Protein AF-A0A0F7PIZ5-F1 (afdb_monomer)

Foldseek 3Di:
DDDDDDDPVVVVVLVVVCVVVVHDSVVSVVVVVVVVVVVVVVVVVVVVCVVPDPVDDDPPVVVCVVCQQDDPPVRHRPDDDD

Solvent-accessible surface area (backbone atoms only — not comparable to full-atom values): 5139 Å² total; per-residue (Å²): 139,86,87,81,92,67,58,70,69,57,49,53,51,43,47,50,53,15,58,78,68,76,48,53,49,66,58,49,51,52,48,54,52,49,56,53,51,53,53,52,49,54,49,52,51,52,52,51,52,58,74,68,56,85,78,80,80,78,61,69,69,59,55,50,61,70,57,61,80,37,50,47,101,84,66,48,62,76,67,80,84,133

Mean predicted aligned error: 9.81 Å

Radi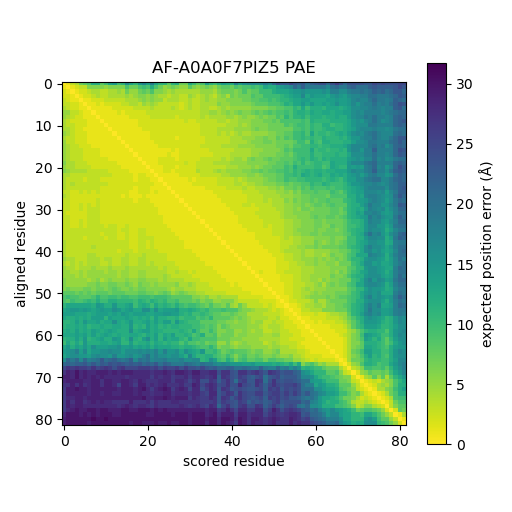us of gyration: 23.41 Å; Cα contacts (8 Å, |Δi|>4): 24; chains: 1; bounding box: 61×22×47 Å

Structure (mmCIF, N/CA/C/O backbone):
data_AF-A0A0F7PIZ5-F1
#
_entry.id   AF-A0A0F7PIZ5-F1
#
loop_
_atom_site.group_PDB
_atom_site.id
_atom_site.type_symbol
_atom_site.label_atom_id
_atom_site.label_alt_id
_atom_site.label_comp_id
_atom_site.label_asym_id
_atom_site.label_entity_id
_atom_site.label_seq_id
_atom_site.pdbx_PDB_ins_code
_atom_site.Cartn_x
_atom_site.Cartn_y
_atom_site.Cartn_z
_atom_site.occupancy
_atom_site.B_iso_or_equiv
_atom_site.auth_seq_id
_atom_site.auth_comp_id
_atom_site.auth_asym_id
_atom_site.auth_atom_id
_atom_site.pdbx_PDB_model_num
ATOM 1 N N . MET A 1 1 ? -12.380 16.806 9.109 1.00 67.81 1 MET A N 1
ATOM 2 C CA . MET A 1 1 ? -13.049 15.669 9.772 1.00 67.81 1 MET A CA 1
ATOM 3 C C . MET A 1 1 ? -14.009 15.065 8.765 1.00 67.81 1 MET A C 1
ATOM 5 O O . MET A 1 1 ? -14.905 15.770 8.320 1.00 67.81 1 MET A O 1
ATOM 9 N N . ILE A 1 2 ? -13.756 13.831 8.333 1.00 81.19 2 ILE A N 1
ATOM 10 C CA . ILE A 1 2 ? -14.654 13.069 7.454 1.00 81.19 2 ILE A CA 1
ATOM 11 C C . ILE A 1 2 ? -15.410 12.089 8.352 1.00 81.19 2 ILE A C 1
ATOM 13 O O . ILE A 1 2 ? -14.816 11.533 9.271 1.00 81.19 2 ILE A O 1
ATOM 17 N N . THR A 1 3 ? -16.710 11.915 8.119 1.00 87.19 3 THR A N 1
ATOM 18 C CA . THR A 1 3 ? -17.512 10.891 8.804 1.00 87.19 3 THR A CA 1
ATOM 19 C C . THR A 1 3 ? -17.758 9.755 7.824 1.00 87.19 3 THR A C 1
ATOM 21 O O . THR A 1 3 ? -18.194 10.010 6.703 1.00 87.19 3 THR A O 1
ATOM 24 N N . LEU A 1 4 ? -17.450 8.527 8.235 1.00 85.62 4 LEU A N 1
ATOM 25 C CA . LEU A 1 4 ? -17.669 7.318 7.449 1.00 85.62 4 LEU A CA 1
ATOM 26 C C . LEU A 1 4 ? -18.801 6.526 8.092 1.00 85.62 4 LEU A C 1
ATOM 28 O O . LEU A 1 4 ? -18.754 6.254 9.290 1.00 85.62 4 LEU A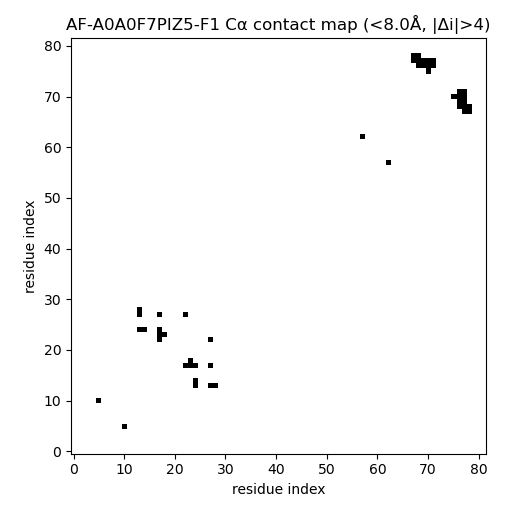 O 1
ATOM 32 N N . ASP A 1 5 ? -19.801 6.167 7.295 1.00 92.38 5 ASP A N 1
ATOM 33 C CA . ASP A 1 5 ? -20.832 5.227 7.719 1.00 92.38 5 ASP A CA 1
ATOM 34 C C . ASP A 1 5 ? -20.354 3.815 7.373 1.00 92.38 5 ASP A C 1
ATOM 36 O O . ASP A 1 5 ? -20.191 3.474 6.197 1.00 92.38 5 ASP A O 1
ATOM 40 N N . LEU A 1 6 ? -20.026 3.032 8.402 1.00 90.50 6 LEU A N 1
ATOM 41 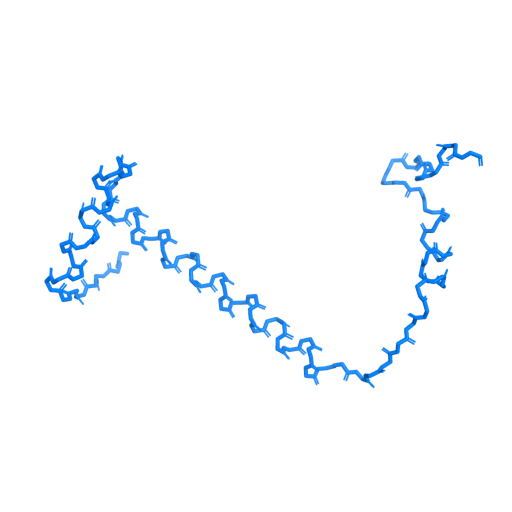C CA . LEU A 1 6 ? -19.450 1.702 8.245 1.00 90.50 6 LEU A CA 1
ATOM 42 C C . LEU A 1 6 ? -20.497 0.630 8.565 1.00 90.50 6 LEU A C 1
ATOM 44 O O . LEU A 1 6 ? -21.198 0.726 9.576 1.00 90.50 6 LEU A O 1
ATOM 48 N N . PRO A 1 7 ? -20.564 -0.447 7.766 1.00 96.38 7 PRO A N 1
ATOM 49 C CA . PRO A 1 7 ? -21.263 -1.660 8.162 1.00 96.38 7 PRO A CA 1
ATOM 50 C C . PRO A 1 7 ? -20.792 -2.162 9.538 1.00 96.38 7 PRO A C 1
ATOM 52 O O . PRO A 1 7 ? -19.606 -2.089 9.870 1.00 96.38 7 PRO A O 1
ATOM 55 N N . LYS A 1 8 ? -21.719 -2.687 10.353 1.00 94.88 8 LYS A N 1
ATOM 56 C CA . LYS A 1 8 ? -21.437 -3.097 11.746 1.00 94.88 8 LYS A CA 1
ATOM 57 C C . LYS A 1 8 ? -20.328 -4.140 11.867 1.00 94.88 8 LYS A C 1
ATOM 59 O O . LYS A 1 8 ? -19.578 -4.136 12.837 1.00 94.88 8 LYS A O 1
ATOM 64 N N . ASP A 1 9 ? -20.265 -5.063 10.922 1.00 96.00 9 ASP A N 1
ATOM 65 C CA . ASP A 1 9 ? -19.227 -6.086 10.829 1.00 96.00 9 ASP A CA 1
ATOM 66 C C . ASP A 1 9 ? -17.848 -5.466 10.579 1.00 96.00 9 ASP A C 1
ATOM 68 O O . ASP A 1 9 ? -16.875 -5.854 11.226 1.00 96.00 9 ASP A O 1
ATOM 72 N N . LEU A 1 10 ? -17.774 -4.454 9.713 1.00 94.25 10 LEU A N 1
ATOM 73 C CA . LEU A 1 10 ? -16.535 -3.736 9.438 1.00 94.25 10 LEU A CA 1
ATOM 74 C C . LEU A 1 10 ? -16.084 -2.890 10.634 1.00 94.25 10 LEU A C 1
ATOM 76 O O . LEU A 1 10 ? -14.897 -2.873 10.955 1.00 94.25 10 LEU A O 1
ATOM 80 N N . GLU A 1 11 ? -17.017 -2.244 11.335 1.00 94.50 11 GLU A N 1
ATOM 81 C CA . GLU A 1 11 ? -16.702 -1.502 12.561 1.00 94.50 11 GLU A CA 1
ATOM 82 C C . GLU A 1 11 ? -16.140 -2.430 13.652 1.00 94.50 11 GLU A C 1
ATOM 84 O O . GLU A 1 11 ? -15.126 -2.113 14.274 1.00 94.50 11 GLU A O 1
ATOM 89 N N . GLN A 1 12 ? -16.739 -3.611 13.845 1.00 95.75 12 GLN A N 1
ATOM 90 C CA . GLN A 1 12 ? -16.235 -4.617 14.789 1.00 95.75 12 GLN A CA 1
ATOM 91 C C . GLN A 1 12 ? -14.852 -5.138 14.399 1.00 95.75 12 GLN A C 1
ATOM 93 O O . GLN A 1 12 ? -14.004 -5.365 15.265 1.00 95.75 12 GLN A O 1
ATOM 98 N N . LEU A 1 13 ? -14.621 -5.338 13.102 1.00 95.81 13 LEU A N 1
ATOM 99 C CA . LEU A 1 13 ? -13.337 -5.789 12.588 1.00 95.81 13 LEU A CA 1
ATOM 100 C C . LEU A 1 13 ? -12.241 -4.749 12.849 1.00 95.81 13 LEU A C 1
ATOM 102 O O . LEU A 1 13 ? -11.167 -5.102 13.337 1.00 95.81 13 LEU A O 1
ATOM 106 N N . LEU A 1 14 ? -12.538 -3.479 12.566 1.00 95.44 14 LEU A N 1
ATOM 107 C CA . LEU A 1 14 ? -11.638 -2.356 12.801 1.00 95.44 14 LEU A CA 1
ATOM 108 C C . LEU A 1 14 ? -11.314 -2.210 14.293 1.00 95.44 14 LEU A C 1
ATOM 110 O O . LEU A 1 14 ? -10.146 -2.093 14.650 1.00 95.44 14 LEU A O 1
ATOM 114 N N . ASP A 1 15 ? -12.323 -2.283 15.165 1.00 95.56 15 ASP A N 1
ATOM 115 C CA . ASP A 1 15 ? -12.144 -2.209 16.620 1.00 95.56 15 ASP A CA 1
ATOM 116 C C . ASP A 1 15 ? -11.285 -3.365 17.157 1.00 95.56 15 ASP A C 1
ATOM 118 O O . ASP A 1 15 ? -10.394 -3.153 17.981 1.00 95.56 15 ASP A O 1
ATOM 122 N N . ARG A 1 16 ? -11.497 -4.592 16.661 1.00 97.56 16 ARG A N 1
ATOM 123 C CA . ARG A 1 16 ? -10.679 -5.752 17.044 1.00 97.56 16 ARG A CA 1
ATOM 124 C C . ARG A 1 16 ? -9.213 -5.548 16.672 1.00 97.56 16 ARG A C 1
ATOM 126 O O . ARG A 1 16 ? -8.348 -5.691 17.528 1.00 97.56 16 ARG A O 1
ATOM 133 N N . PHE A 1 17 ? -8.933 -5.188 15.421 1.00 97.00 17 PHE A N 1
ATOM 134 C CA . PHE A 1 17 ? -7.554 -4.998 14.972 1.00 97.00 17 PHE A CA 1
ATOM 135 C C . PHE A 1 17 ? -6.876 -3.803 15.641 1.00 97.00 17 PHE A C 1
ATOM 137 O O . PHE A 1 17 ? -5.696 -3.882 15.970 1.00 97.00 17 PHE A O 1
ATOM 144 N N . ALA A 1 18 ? -7.612 -2.720 15.892 1.00 97.00 18 ALA A N 1
ATOM 145 C CA . ALA A 1 18 ? -7.093 -1.571 16.623 1.00 97.00 18 ALA A CA 1
ATOM 146 C C . ALA A 1 18 ? -6.644 -1.973 18.039 1.00 97.00 18 ALA A C 1
ATOM 148 O O . ALA A 1 18 ? -5.543 -1.617 18.459 1.00 97.00 18 ALA A O 1
ATOM 149 N N . LYS A 1 19 ? -7.442 -2.798 18.735 1.00 97.06 19 LYS A N 1
ATOM 150 C CA . LYS A 1 19 ? -7.084 -3.357 20.050 1.00 97.06 19 LYS A CA 1
ATOM 151 C C . LYS A 1 19 ? -5.857 -4.256 19.993 1.00 97.06 19 LYS A C 1
ATOM 153 O O . LYS A 1 19 ? -4.965 -4.084 20.819 1.00 97.06 19 LYS A O 1
ATOM 158 N N . ASP A 1 20 ? -5.797 -5.169 19.026 1.00 97.50 20 ASP A N 1
ATOM 159 C CA . ASP A 1 20 ? -4.665 -6.092 18.871 1.00 97.50 20 ASP A CA 1
ATOM 160 C C . ASP A 1 20 ? -3.347 -5.339 18.607 1.00 97.50 20 ASP A C 1
ATOM 162 O O . ASP A 1 20 ? -2.283 -5.756 19.061 1.00 97.50 20 ASP A O 1
ATOM 166 N N . LEU A 1 21 ? -3.424 -4.202 17.908 1.00 96.06 21 LEU A N 1
ATOM 167 C CA . LEU A 1 21 ? -2.286 -3.339 17.580 1.00 96.06 21 LEU A CA 1
ATOM 168 C C . LEU A 1 21 ? -2.000 -2.257 18.635 1.00 96.06 21 LEU A C 1
ATOM 170 O O . LEU A 1 21 ? -0.988 -1.565 18.532 1.00 96.06 21 LEU A O 1
ATOM 174 N N . GLY A 1 22 ? -2.868 -2.093 19.637 1.00 97.44 22 GLY A N 1
ATOM 175 C CA . GLY A 1 22 ? -2.723 -1.076 20.680 1.00 97.44 22 GLY A CA 1
ATOM 176 C C . GLY A 1 22 ? -2.865 0.370 20.186 1.00 97.44 22 GLY A C 1
ATOM 177 O O . GLY A 1 22 ? -2.273 1.270 20.778 1.00 97.44 22 GLY A O 1
ATOM 178 N N . ILE A 1 23 ? -3.625 0.601 19.113 1.00 97.19 23 ILE A N 1
ATOM 179 C CA . ILE A 1 23 ? -3.856 1.930 18.516 1.00 97.19 23 ILE A CA 1
ATOM 180 C C . ILE A 1 23 ? -5.349 2.277 18.487 1.00 97.19 23 ILE A C 1
ATOM 182 O O . ILE A 1 23 ? -6.200 1.423 18.736 1.00 97.19 23 ILE A O 1
ATOM 186 N N . SER A 1 24 ? -5.688 3.537 18.197 1.00 95.88 24 SER A N 1
ATOM 187 C CA . SER A 1 24 ? -7.091 3.932 18.028 1.00 95.88 24 SER A CA 1
ATOM 188 C C . SER A 1 24 ? -7.665 3.401 16.709 1.00 95.88 24 SER A C 1
ATOM 190 O O . SER A 1 24 ? -6.943 3.168 15.735 1.00 95.88 24 SER A O 1
ATOM 192 N N . LYS A 1 25 ? -8.988 3.214 16.663 1.00 92.44 25 LYS A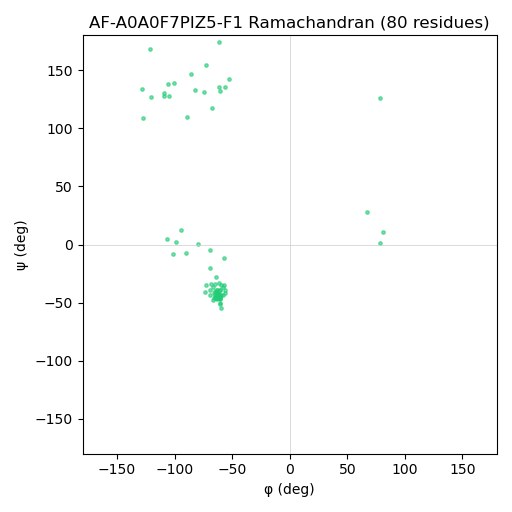 N 1
ATOM 193 C CA . LYS A 1 25 ? -9.684 2.793 15.438 1.00 92.44 25 LYS A CA 1
ATOM 194 C C . LYS A 1 25 ? -9.582 3.859 14.346 1.00 92.44 25 LYS A C 1
ATOM 196 O O . LYS A 1 25 ? -9.478 3.519 13.171 1.00 92.44 25 LYS A O 1
ATOM 201 N N . GLU A 1 26 ? -9.570 5.133 14.733 1.00 92.38 26 GLU A N 1
ATOM 202 C CA . GLU A 1 26 ? -9.402 6.271 13.836 1.00 92.38 26 GLU A CA 1
ATOM 203 C C . GLU A 1 26 ? -8.012 6.271 13.192 1.00 92.38 26 GLU A C 1
ATOM 205 O O . GLU A 1 26 ? -7.913 6.428 11.976 1.00 92.38 26 GLU A O 1
ATOM 210 N N . ASP A 1 27 ? -6.955 6.025 13.973 1.00 94.81 27 ASP A N 1
ATOM 211 C CA . ASP A 1 27 ? -5.583 5.951 13.455 1.00 94.81 27 ASP A CA 1
ATOM 212 C C . ASP A 1 27 ? -5.406 4.756 12.518 1.00 94.81 27 ASP A C 1
ATOM 214 O O . ASP A 1 27 ? -4.794 4.881 11.455 1.00 94.81 27 ASP A O 1
ATOM 218 N N . LEU A 1 28 ? -5.978 3.601 12.878 1.00 95.31 28 LEU A N 1
ATOM 219 C CA . LEU A 1 28 ? -5.945 2.416 12.026 1.00 95.31 28 LEU A CA 1
ATOM 220 C C . LEU A 1 28 ? -6.677 2.661 10.699 1.00 95.31 28 LEU A C 1
ATOM 222 O O . LEU A 1 28 ? -6.151 2.319 9.640 1.00 95.31 28 LEU A O 1
ATOM 226 N N . ALA A 1 29 ? -7.864 3.273 10.741 1.00 94.25 29 ALA A N 1
ATOM 227 C CA . ALA A 1 29 ? -8.626 3.604 9.541 1.00 94.25 29 ALA A CA 1
ATOM 228 C C . ALA A 1 29 ? -7.884 4.613 8.659 1.00 94.25 29 ALA A C 1
ATOM 230 O O . ALA A 1 29 ? -7.799 4.420 7.447 1.00 94.25 29 ALA A O 1
ATOM 231 N N . LEU A 1 30 ? -7.312 5.662 9.257 1.00 94.75 30 LEU A N 1
ATOM 232 C CA . LEU A 1 30 ? -6.550 6.669 8.525 1.00 94.75 30 LEU A CA 1
ATOM 233 C C . LEU A 1 30 ? -5.331 6.051 7.840 1.00 94.75 30 LEU A C 1
ATOM 235 O O . LEU A 1 30 ? -5.094 6.323 6.665 1.00 94.75 30 LEU A O 1
ATOM 239 N N . ARG A 1 31 ? -4.592 5.196 8.554 1.00 95.75 31 ARG A N 1
ATOM 240 C CA . ARG A 1 31 ? -3.454 4.468 7.992 1.00 95.75 31 ARG A CA 1
ATOM 241 C C . ARG A 1 31 ? -3.882 3.580 6.829 1.00 95.75 31 ARG A C 1
ATOM 243 O O . ARG A 1 31 ? -3.309 3.689 5.759 1.00 95.75 31 ARG A O 1
ATOM 250 N N . ALA A 1 32 ? -4.922 2.767 7.005 1.00 95.06 32 ALA A N 1
ATOM 251 C CA . ALA A 1 32 ? -5.398 1.876 5.949 1.00 95.06 32 ALA A CA 1
ATOM 252 C C . ALA A 1 32 ? -5.849 2.640 4.690 1.00 95.06 32 ALA A C 1
ATOM 254 O O . ALA A 1 32 ? -5.588 2.201 3.573 1.00 95.06 32 ALA A O 1
ATOM 255 N N . ILE A 1 33 ? -6.509 3.792 4.861 1.00 95.25 33 ILE A N 1
ATOM 256 C CA . ILE A 1 33 ? -6.895 4.661 3.742 1.00 95.25 33 ILE A CA 1
ATOM 257 C C . ILE A 1 33 ? -5.655 5.236 3.062 1.00 95.25 33 ILE A C 1
ATOM 259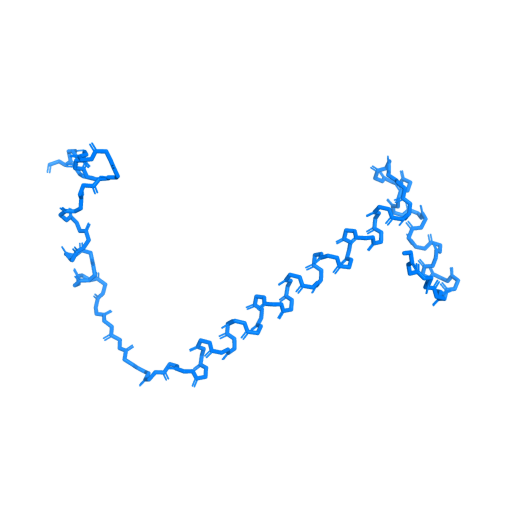 O O . ILE A 1 33 ? -5.588 5.220 1.837 1.00 95.25 33 ILE A O 1
ATOM 263 N N . LYS A 1 34 ? -4.689 5.735 3.841 1.00 97.00 34 LYS A N 1
ATOM 264 C CA . LYS A 1 34 ? -3.448 6.301 3.313 1.00 97.00 34 LYS A CA 1
ATOM 265 C C . LYS A 1 34 ? -2.681 5.264 2.492 1.00 97.00 34 LYS A C 1
ATOM 267 O O . LYS A 1 34 ? -2.429 5.518 1.321 1.00 97.00 34 LYS A O 1
ATOM 272 N N . ASP A 1 35 ? -2.403 4.104 3.082 1.00 97.62 35 ASP A N 1
ATOM 273 C CA . ASP A 1 35 ? -1.664 3.015 2.438 1.00 97.62 35 ASP A CA 1
ATOM 274 C C . ASP A 1 35 ? -2.365 2.612 1.124 1.00 97.62 35 ASP A C 1
ATOM 276 O O . ASP A 1 35 ? -1.735 2.467 0.081 1.00 97.62 35 ASP A O 1
ATOM 280 N N . ARG A 1 36 ? -3.706 2.542 1.125 1.00 97.75 36 ARG A N 1
ATOM 281 C CA . ARG A 1 36 ? -4.467 2.218 -0.086 1.00 97.75 36 ARG A CA 1
ATOM 282 C C . ARG A 1 36 ? -4.410 3.305 -1.162 1.00 97.75 36 ARG A C 1
ATOM 284 O O . ARG A 1 36 ? -4.494 2.978 -2.342 1.00 97.75 36 ARG A O 1
ATOM 291 N N . VAL A 1 37 ? -4.356 4.580 -0.783 1.00 97.94 37 VAL A N 1
ATOM 292 C CA . VAL A 1 37 ? -4.217 5.684 -1.743 1.00 97.94 37 VAL A CA 1
ATOM 293 C C . VAL A 1 37 ? -2.830 5.658 -2.380 1.00 97.94 37 VAL A C 1
ATOM 295 O O . VAL A 1 37 ? -2.749 5.785 -3.597 1.00 97.94 37 VAL A O 1
ATOM 298 N N . GLU A 1 38 ? -1.781 5.429 -1.587 1.00 98.31 38 GLU A N 1
ATOM 299 C CA . GLU A 1 38 ? -0.402 5.297 -2.081 1.00 98.31 38 GLU A CA 1
ATOM 300 C C . GLU A 1 38 ? -0.282 4.114 -3.060 1.00 98.31 38 GLU A C 1
ATOM 302 O O . GLU A 1 38 ? 0.185 4.300 -4.180 1.00 98.31 38 GLU A O 1
ATOM 307 N N . ASP A 1 39 ? -0.848 2.945 -2.731 1.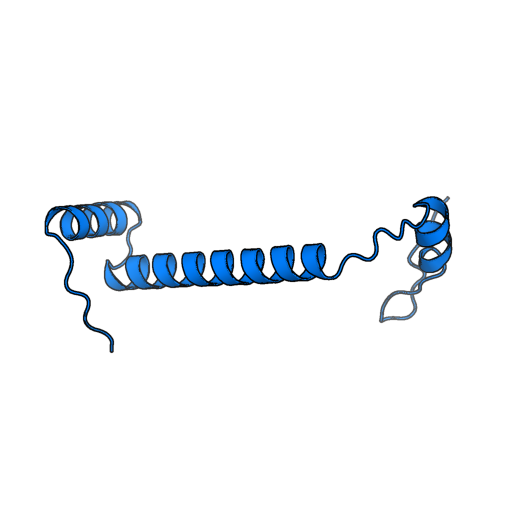00 98.38 39 ASP A N 1
ATOM 308 C CA . ASP A 1 39 ? -0.891 1.792 -3.649 1.00 98.38 39 ASP A CA 1
ATOM 309 C C . ASP A 1 39 ? -1.553 2.121 -5.003 1.00 98.38 39 ASP A C 1
ATOM 311 O O . ASP A 1 39 ? -1.163 1.601 -6.052 1.00 98.38 39 ASP A O 1
ATOM 315 N N . LEU A 1 40 ? -2.620 2.930 -4.989 1.00 98.31 40 LEU A N 1
ATOM 316 C CA . LEU A 1 40 ? -3.337 3.320 -6.206 1.00 98.31 40 LEU A CA 1
ATOM 317 C C . LEU A 1 40 ? -2.537 4.323 -7.040 1.00 98.31 40 LEU A C 1
ATOM 319 O O . LEU A 1 40 ? -2.613 4.279 -8.268 1.00 98.31 40 LEU A O 1
ATOM 323 N N . GLU A 1 41 ? -1.794 5.215 -6.390 1.00 98.19 41 GLU A N 1
ATOM 324 C CA . GLU A 1 41 ? -0.889 6.147 -7.058 1.00 98.19 41 GLU A CA 1
ATOM 325 C C . GLU A 1 41 ? 0.270 5.397 -7.722 1.00 98.19 41 GLU A C 1
ATOM 327 O O . GLU A 1 41 ? 0.506 5.582 -8.917 1.00 98.19 41 GL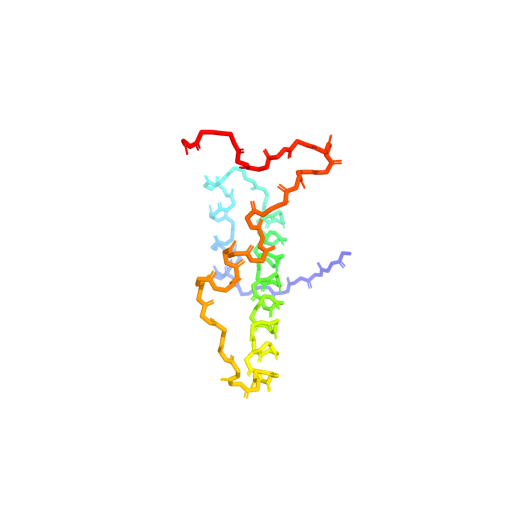U A O 1
ATOM 332 N N . ASP A 1 42 ? 0.909 4.476 -7.000 1.00 98.06 42 ASP A N 1
ATOM 333 C CA . ASP A 1 42 ? 1.982 3.629 -7.527 1.00 98.06 42 ASP A CA 1
ATOM 334 C C . ASP A 1 42 ? 1.512 2.804 -8.730 1.00 98.06 42 ASP A C 1
ATOM 336 O O . ASP A 1 42 ? 2.195 2.733 -9.757 1.00 98.06 42 ASP A O 1
ATOM 340 N N . LEU A 1 43 ? 0.311 2.219 -8.640 1.00 98.12 43 LEU A N 1
ATOM 341 C CA . LEU A 1 43 ? -0.286 1.487 -9.752 1.00 98.12 43 LEU A CA 1
ATOM 342 C C . LEU A 1 43 ? -0.498 2.396 -10.969 1.00 98.12 43 LEU A C 1
ATOM 344 O O . LEU A 1 43 ? -0.123 2.019 -12.078 1.00 98.12 43 LEU A O 1
ATOM 348 N N . ALA A 1 44 ? -1.052 3.594 -10.771 1.00 97.75 44 ALA A N 1
ATOM 349 C CA . ALA A 1 44 ? -1.287 4.543 -11.854 1.00 97.75 44 ALA A CA 1
ATOM 350 C C . ALA A 1 44 ? 0.024 5.010 -12.513 1.00 97.75 44 ALA A C 1
ATOM 352 O O . ALA A 1 44 ? 0.086 5.133 -13.738 1.00 97.75 44 ALA A O 1
ATOM 353 N N . ILE A 1 45 ? 1.084 5.230 -11.727 1.00 97.81 45 ILE A N 1
ATOM 354 C CA . ILE A 1 45 ? 2.422 5.562 -12.238 1.00 97.81 45 ILE A CA 1
ATOM 355 C C . ILE A 1 45 ? 2.970 4.402 -13.073 1.00 97.81 45 ILE A C 1
ATOM 357 O O . ILE A 1 45 ? 3.456 4.624 -14.184 1.00 97.81 45 ILE A O 1
ATOM 361 N N . GLY A 1 46 ? 2.864 3.168 -12.574 1.00 96.88 46 GLY A N 1
ATOM 362 C CA . GLY A 1 46 ? 3.292 1.974 -13.299 1.00 96.88 46 GLY A CA 1
ATOM 363 C C . GLY A 1 46 ? 2.540 1.786 -14.618 1.00 96.88 46 GLY A C 1
ATOM 364 O O . GLY A 1 46 ? 3.155 1.565 -15.661 1.00 96.88 46 GLY A O 1
ATOM 365 N N . GLU A 1 47 ? 1.217 1.938 -14.601 1.00 97.25 47 GLU A N 1
ATOM 366 C CA . GLU A 1 47 ? 0.377 1.867 -15.800 1.00 97.25 47 GLU A CA 1
ATOM 367 C C . GLU A 1 47 ? 0.732 2.963 -16.810 1.00 97.25 47 GLU A C 1
ATOM 369 O O . GLU A 1 47 ? 0.845 2.685 -18.005 1.00 97.25 47 GLU A O 1
ATOM 374 N N . ALA A 1 48 ? 0.970 4.192 -16.347 1.00 96.25 48 ALA A N 1
ATOM 375 C CA . ALA A 1 48 ? 1.396 5.291 -17.204 1.00 96.25 48 ALA A CA 1
ATOM 376 C C . ALA A 1 48 ? 2.787 5.046 -17.807 1.00 96.25 48 ALA A C 1
ATOM 378 O O . ALA A 1 48 ? 2.999 5.336 -18.985 1.00 96.25 48 ALA A O 1
ATOM 379 N N . ALA A 1 49 ? 3.729 4.497 -17.038 1.00 95.38 49 ALA A N 1
ATOM 380 C CA . ALA A 1 49 ? 5.054 4.141 -17.536 1.00 95.38 49 ALA A CA 1
ATOM 381 C C . ALA A 1 49 ? 4.968 3.067 -18.629 1.00 95.38 49 ALA A C 1
ATOM 383 O O . ALA A 1 49 ? 5.593 3.214 -19.674 1.00 95.38 49 ALA A O 1
ATOM 384 N N . ILE A 1 50 ? 4.138 2.038 -18.433 1.00 94.75 50 ILE A N 1
ATOM 385 C CA . ILE A 1 50 ? 3.899 0.994 -19.440 1.00 94.75 50 ILE A CA 1
ATOM 386 C C . ILE A 1 50 ? 3.218 1.575 -20.684 1.00 94.75 50 ILE A C 1
ATOM 388 O O . ILE A 1 50 ? 3.606 1.254 -21.803 1.00 94.75 50 ILE A O 1
ATOM 392 N N . ALA A 1 51 ? 2.212 2.435 -20.513 1.00 95.62 51 ALA A N 1
ATOM 393 C CA . ALA A 1 51 ? 1.490 3.040 -21.631 1.00 95.62 51 ALA A CA 1
ATOM 394 C C . ALA A 1 51 ? 2.377 3.946 -22.503 1.00 95.62 51 ALA A C 1
ATOM 396 O O . ALA A 1 51 ? 2.105 4.096 -23.693 1.00 95.62 51 ALA A O 1
ATOM 397 N N . ASN A 1 52 ? 3.418 4.540 -21.914 1.00 92.69 52 ASN A N 1
ATOM 398 C CA . ASN A 1 52 ? 4.383 5.398 -22.600 1.00 92.69 52 ASN A CA 1
ATOM 399 C C . ASN A 1 52 ? 5.691 4.672 -22.978 1.00 92.69 52 ASN A C 1
ATOM 401 O O . ASN A 1 52 ? 6.590 5.320 -23.512 1.00 92.69 52 ASN A O 1
ATOM 405 N N . ASP A 1 53 ? 5.819 3.366 -22.714 1.00 91.56 53 ASP A N 1
ATOM 406 C CA . ASP A 1 53 ? 6.977 2.565 -23.131 1.00 91.56 53 ASP A CA 1
ATOM 407 C C . ASP A 1 53 ? 6.981 2.437 -24.662 1.00 91.56 53 ASP A C 1
ATOM 409 O O . ASP A 1 53 ? 6.070 1.863 -25.263 1.00 91.56 53 ASP A O 1
ATOM 413 N N . ASP A 1 54 ? 8.021 2.966 -25.306 1.00 92.19 54 ASP A N 1
ATOM 414 C CA . ASP A 1 54 ? 8.218 2.879 -26.756 1.00 92.19 54 ASP A CA 1
ATOM 415 C C . ASP A 1 54 ? 8.784 1.516 -27.202 1.00 92.19 54 ASP A C 1
ATOM 417 O O . ASP A 1 54 ? 8.995 1.273 -28.394 1.00 92.19 54 ASP A O 1
ATOM 421 N N . GLY A 1 55 ? 9.010 0.604 -26.251 1.00 92.19 55 GLY A N 1
ATOM 422 C CA . GLY A 1 55 ? 9.578 -0.716 -26.486 1.00 92.19 55 GLY A CA 1
ATOM 423 C C . GLY A 1 55 ? 11.096 -0.698 -26.671 1.00 92.19 55 GLY A C 1
ATOM 424 O O . GLY A 1 55 ? 11.688 -1.758 -26.893 1.00 92.19 55 GLY A O 1
ATOM 425 N N . GLY A 1 56 ? 11.738 0.468 -26.569 1.00 93.62 56 GLY A N 1
ATOM 426 C CA . GLY A 1 56 ? 13.182 0.625 -26.621 1.00 93.62 56 GLY A CA 1
ATOM 427 C C . GLY A 1 56 ? 13.852 -0.133 -25.482 1.00 93.62 56 GLY A C 1
ATOM 428 O O . GLY A 1 56 ? 13.398 -0.127 -24.338 1.00 93.62 56 GLY A O 1
ATOM 429 N N . ARG A 1 57 ? 14.937 -0.843 -25.787 1.00 93.44 57 ARG A N 1
ATOM 430 C CA . ARG A 1 57 ? 15.711 -1.593 -24.793 1.00 93.44 57 ARG A CA 1
ATOM 431 C C . ARG A 1 57 ? 17.174 -1.210 -24.926 1.00 93.44 57 ARG A C 1
ATOM 433 O O . ARG A 1 57 ? 17.703 -1.182 -26.034 1.00 93.44 57 ARG A O 1
ATOM 440 N N . ILE A 1 58 ? 17.812 -0.939 -23.794 1.00 90.69 58 ILE A N 1
ATOM 441 C CA . ILE A 1 58 ? 19.233 -0.600 -23.710 1.00 90.69 58 ILE A CA 1
ATOM 442 C C . ILE A 1 58 ? 19.951 -1.791 -23.059 1.00 90.69 58 ILE A C 1
ATOM 444 O O . ILE A 1 58 ? 19.474 -2.290 -22.033 1.00 90.69 58 ILE A O 1
ATOM 448 N N . PRO A 1 59 ? 21.056 -2.299 -23.636 1.00 94.94 59 PRO A N 1
ATOM 449 C CA . PRO A 1 59 ? 21.866 -3.325 -22.994 1.00 94.94 59 PRO A CA 1
ATOM 450 C C . PRO A 1 59 ? 22.345 -2.873 -21.613 1.00 94.94 59 PRO A C 1
ATOM 452 O O . PRO A 1 59 ? 22.846 -1.764 -21.448 1.00 94.94 59 PRO A O 1
ATOM 455 N N . LEU A 1 60 ? 22.257 -3.758 -20.616 1.00 89.56 60 LEU A N 1
ATOM 456 C CA . LEU A 1 60 ? 22.691 -3.441 -19.251 1.00 89.56 60 LEU A CA 1
ATOM 457 C C . LEU A 1 60 ? 24.167 -3.011 -19.194 1.00 89.56 60 LEU A C 1
ATOM 459 O O . LEU A 1 60 ? 24.511 -2.141 -18.404 1.00 89.56 60 LEU A O 1
ATOM 463 N N . ALA A 1 61 ? 25.021 -3.592 -20.043 1.00 91.75 61 ALA A N 1
ATOM 464 C CA . ALA A 1 61 ? 26.435 -3.229 -20.130 1.00 91.75 61 ALA A CA 1
ATOM 465 C C . ALA A 1 61 ? 26.644 -1.750 -20.493 1.00 91.75 61 ALA A C 1
ATOM 467 O O . ALA A 1 61 ? 27.561 -1.130 -19.961 1.00 91.75 61 ALA A O 1
ATOM 468 N N . ASP A 1 62 ? 25.774 -1.185 -21.333 1.00 89.88 62 ASP A N 1
ATOM 469 C CA . ASP A 1 62 ? 25.875 0.206 -21.777 1.00 89.88 62 ASP A CA 1
ATOM 470 C C . ASP A 1 62 ? 25.468 1.165 -20.648 1.00 89.88 62 ASP A C 1
ATOM 472 O O . ASP A 1 62 ? 26.167 2.140 -20.396 1.00 89.88 62 ASP A O 1
ATOM 476 N N . ILE A 1 63 ? 24.414 0.832 -19.889 1.00 89.31 63 ILE A N 1
ATOM 477 C CA . ILE A 1 63 ? 24.010 1.580 -18.684 1.00 89.31 63 ILE A CA 1
ATOM 478 C C . ILE A 1 63 ? 25.100 1.506 -17.610 1.00 89.31 63 ILE A C 1
ATOM 480 O O . ILE A 1 63 ? 25.471 2.512 -17.017 1.00 89.31 63 ILE A O 1
ATOM 484 N N . VAL A 1 64 ? 25.650 0.317 -17.354 1.00 88.62 64 VAL A N 1
ATOM 485 C CA . VAL A 1 64 ? 26.731 0.169 -16.371 1.00 88.62 64 VAL A CA 1
ATOM 486 C C . VAL A 1 64 ? 27.938 1.005 -16.786 1.00 88.62 64 VAL A C 1
ATOM 488 O O . VAL A 1 64 ? 28.473 1.721 -15.950 1.00 88.62 64 VAL A O 1
ATOM 491 N N . ALA A 1 65 ? 28.331 0.981 -18.062 1.00 86.00 65 ALA A N 1
ATOM 492 C CA . ALA A 1 65 ? 29.423 1.813 -18.555 1.00 86.00 65 ALA A CA 1
ATOM 493 C C . ALA A 1 65 ? 29.128 3.316 -18.391 1.00 86.00 65 ALA A C 1
ATOM 495 O O . ALA A 1 65 ? 29.998 4.043 -17.918 1.00 86.00 65 ALA A O 1
ATOM 496 N N . GLU A 1 66 ? 27.906 3.765 -18.698 1.00 83.94 66 GLU A N 1
ATOM 497 C CA . GLU A 1 66 ? 27.474 5.166 -18.562 1.00 83.94 66 GLU A CA 1
ATOM 498 C C . GLU A 1 66 ? 27.557 5.681 -17.116 1.00 83.94 66 GLU A C 1
ATOM 500 O O . GLU A 1 66 ? 27.984 6.812 -16.889 1.00 83.94 66 GLU A O 1
ATOM 505 N N . PHE A 1 67 ? 27.199 4.850 -16.134 1.00 81.31 67 PHE A N 1
ATOM 506 C CA . PHE A 1 67 ? 27.139 5.254 -14.723 1.00 81.31 67 PHE A CA 1
ATOM 507 C C . PHE A 1 67 ? 28.345 4.806 -13.875 1.00 81.31 67 PHE A C 1
ATOM 509 O O . PHE A 1 67 ? 28.480 5.238 -12.731 1.00 81.31 67 PHE A O 1
ATOM 516 N N . SER A 1 68 ? 29.240 3.974 -14.415 1.00 69.88 68 SER A N 1
ATOM 517 C CA . SER A 1 68 ? 30.433 3.467 -13.710 1.00 69.88 68 SER A CA 1
ATOM 518 C C . SER A 1 68 ? 31.510 4.520 -13.426 1.00 69.88 68 SER A C 1
ATOM 520 O O . SER A 1 68 ? 32.314 4.327 -12.518 1.00 69.88 68 SER A O 1
ATOM 522 N N . ASP A 1 69 ? 31.503 5.642 -14.150 1.00 65.75 69 ASP A N 1
ATOM 523 C CA . ASP A 1 69 ? 32.468 6.742 -13.982 1.00 65.75 69 ASP A CA 1
ATOM 524 C C . ASP A 1 69 ? 31.937 7.854 -13.048 1.00 65.75 69 ASP A C 1
ATOM 526 O O . ASP A 1 69 ? 32.462 8.965 -12.989 1.00 65.75 69 ASP A O 1
ATOM 530 N N . GLY A 1 70 ? 30.841 7.573 -12.333 1.00 64.06 70 GLY A N 1
ATOM 531 C CA . GLY A 1 70 ? 30.178 8.523 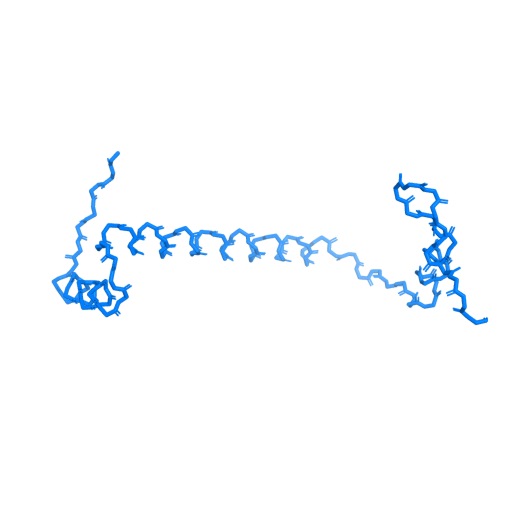-11.449 1.00 64.06 70 GLY A CA 1
ATOM 532 C C . GLY A 1 70 ? 30.942 8.758 -10.147 1.00 64.06 70 GLY A C 1
ATOM 533 O O . GLY A 1 70 ? 31.297 7.821 -9.427 1.00 64.06 70 GLY A O 1
ATOM 534 N N . SER A 1 71 ? 31.130 10.030 -9.804 1.00 64.06 71 SER A N 1
ATOM 535 C CA . SER A 1 71 ? 31.388 10.439 -8.427 1.00 64.06 71 SER A CA 1
ATOM 536 C C . SER A 1 71 ? 30.064 10.638 -7.682 1.00 64.06 71 SER A C 1
ATOM 538 O O . SER A 1 71 ? 29.083 11.080 -8.280 1.00 64.06 71 SER A O 1
ATOM 540 N N . ASP A 1 72 ? 30.023 10.347 -6.382 1.00 67.00 72 ASP A N 1
ATOM 541 C CA . ASP A 1 72 ? 28.895 10.702 -5.520 1.00 67.00 72 ASP A CA 1
ATOM 542 C C . ASP A 1 72 ? 28.692 12.234 -5.450 1.00 67.00 72 ASP A C 1
ATOM 544 O O . ASP A 1 72 ? 29.492 13.027 -5.955 1.00 67.00 72 ASP A O 1
ATOM 548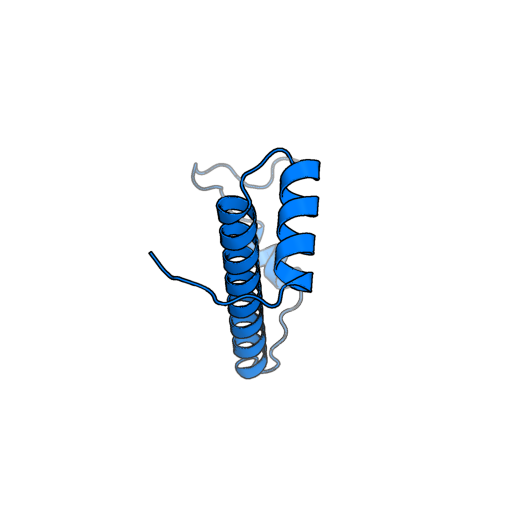 N N . GLU A 1 73 ? 27.621 12.674 -4.785 1.00 62.19 73 GLU A N 1
ATOM 549 C CA . GLU A 1 73 ? 27.301 14.095 -4.552 1.00 62.19 73 GLU A CA 1
ATOM 550 C C . GLU A 1 73 ? 28.409 14.888 -3.821 1.00 62.19 73 GLU A C 1
ATOM 552 O O . GLU A 1 73 ? 28.381 16.119 -3.795 1.00 62.19 73 GLU A O 1
ATOM 557 N N . ASN A 1 74 ? 29.405 14.188 -3.266 1.00 63.94 74 ASN A N 1
ATOM 558 C CA . ASN A 1 74 ? 30.568 14.730 -2.571 1.00 63.94 74 ASN A CA 1
ATOM 559 C C . ASN A 1 74 ? 31.864 14.622 -3.400 1.00 63.94 74 ASN A C 1
ATOM 561 O O . ASN A 1 74 ? 32.937 14.976 -2.908 1.00 63.94 74 ASN A O 1
ATOM 565 N N . GLY A 1 75 ? 31.788 14.165 -4.654 1.00 58.84 75 GLY A N 1
ATOM 566 C CA . GLY A 1 75 ? 32.933 14.025 -5.549 1.00 58.84 75 GLY A CA 1
ATOM 567 C C . GLY A 1 75 ? 33.773 12.760 -5.331 1.00 58.84 75 GLY A C 1
ATOM 568 O O . GLY A 1 75 ? 34.843 12.652 -5.931 1.00 58.84 75 GLY A O 1
ATOM 569 N N . ASN A 1 76 ? 33.317 11.795 -4.526 1.00 67.25 76 ASN A N 1
ATOM 570 C CA . ASN A 1 76 ? 34.019 10.526 -4.330 1.00 67.25 76 ASN A CA 1
ATOM 571 C C . ASN A 1 76 ? 33.691 9.545 -5.459 1.00 67.25 76 ASN A C 1
ATOM 573 O O . ASN A 1 76 ? 32.513 9.349 -5.740 1.00 67.25 76 ASN A O 1
ATOM 577 N N . PRO A 1 77 ? 34.679 8.874 -6.068 1.00 64.19 77 PRO A N 1
ATOM 578 C CA . PRO A 1 77 ? 34.406 7.859 -7.079 1.00 64.19 77 PRO A CA 1
ATOM 579 C C . PRO A 1 77 ? 33.569 6.720 -6.480 1.00 64.19 77 PRO A C 1
ATOM 581 O O . PRO A 1 77 ? 33.911 6.186 -5.423 1.00 64.19 77 PRO A O 1
ATOM 584 N N . LEU A 1 78 ? 32.497 6.319 -7.170 1.00 67.38 78 LEU A N 1
ATOM 585 C CA . LEU A 1 78 ? 31.633 5.203 -6.759 1.00 67.38 78 LEU A CA 1
ATOM 586 C C . LEU A 1 78 ? 32.330 3.830 -6.870 1.00 67.38 78 LEU A C 1
ATOM 588 O O . LEU A 1 78 ? 31.793 2.828 -6.402 1.00 67.38 78 LEU A O 1
ATOM 592 N N . HIS A 1 79 ? 33.558 3.794 -7.402 1.00 62.12 79 HIS A N 1
ATOM 593 C CA . HIS A 1 79 ? 34.429 2.622 -7.438 1.00 62.12 79 HIS A CA 1
ATOM 594 C C . HIS A 1 79 ? 35.825 2.917 -6.861 1.00 62.12 79 HIS A C 1
ATOM 596 O O . HIS A 1 79 ? 36.658 3.575 -7.482 1.00 62.12 79 HIS A O 1
ATOM 602 N N . ALA A 1 80 ? 36.102 2.356 -5.681 1.00 56.56 80 ALA A N 1
ATOM 603 C CA . ALA A 1 80 ? 37.448 2.025 -5.226 1.00 56.56 80 ALA A CA 1
ATOM 604 C C . ALA A 1 80 ? 37.497 0.510 -4.957 1.00 56.56 80 ALA A C 1
ATOM 606 O O . ALA A 1 80 ? 36.685 0.012 -4.179 1.00 56.56 80 ALA A O 1
ATOM 607 N N . ALA A 1 81 ? 38.479 -0.164 -5.568 1.00 47.50 81 ALA A N 1
ATOM 608 C CA . ALA A 1 81 ? 38.710 -1.617 -5.640 1.00 47.50 81 ALA A CA 1
ATOM 609 C C . ALA A 1 81 ? 37.819 -2.348 -6.670 1.00 47.50 81 ALA A C 1
ATOM 611 O O . ALA A 1 81 ? 36.601 -2.201 -6.656 1.00 47.50 81 ALA A O 1
ATOM 612 N N . GLU A 1 82 ? 38.358 -3.119 -7.617 1.00 40.38 82 GLU A N 1
ATOM 613 C CA . GLU A 1 82 ? 39.660 -3.820 -7.687 1.00 40.38 82 GLU A CA 1
ATOM 614 C C . GLU A 1 82 ? 40.500 -3.477 -8.927 1.00 40.38 82 GLU A C 1
ATOM 616 O O . GLU A 1 82 ? 39.919 -3.280 -10.018 1.00 40.38 82 GLU A O 1
#

pLDDT: mean 87.81, std 13.72, range [40.38, 98.38]

Sequence (82 aa):
MITLDLPKDLEQLLDRFAKDLGISKEDLALRAIKDRVEDLEDLAIGEAAIANDDGGRIPLADIVAEFSDGSDENGNPLHAAE

Secondary structure (DSSP, 8-state):
-------HHHHHHHHHHHHHHTS-HHHHHHHHHHHHHHHHHHHHHHHHHHHT-------HHHHHHHHTT-B-TTS-BS----